Protein AF-A0A350QBI5-F1 (afdb_monomer_lite)

pLDDT: mean 84.3, std 13.55, range [44.03, 98.12]

Sequence (61 aa):
FGVGGRYPGHFRELGSVAVDEDGNVYTAEDGQGRRLQKFTNLGYGPVTSEHQGALYPAASQ

Radius of gyration: 13.68 Å; chains: 1; bounding box: 27×36×27 Å

Foldseek 3Di:
DEDDDQDARYAPAWDDWDADPQGWIWTDGPDPNRDIHIHHDPDDDDDDPVNDDDDPPPDDD

Secondary structure (DSSP, 8-state):
--EESSSTTEESSEEEEEE-TT--EEEEETTTT-EEEEE---------TTT----SSPPP-

Structure (mmCIF, N/CA/C/O backbone):
data_AF-A0A350QBI5-F1
#
_entry.id   AF-A0A350QBI5-F1
#
loop_
_atom_site.group_PDB
_atom_site.id
_atom_site.type_symbol
_atom_site.label_atom_id
_atom_site.label_alt_id
_atom_site.label_comp_id
_atom_site.label_asym_id
_atom_site.label_entity_id
_atom_site.label_seq_id
_atom_site.pdbx_PDB_ins_code
_atom_site.Cartn_x
_atom_site.Cartn_y
_atom_site.Cartn_z
_atom_site.occupancy
_atom_site.B_iso_or_equiv
_atom_site.auth_seq_id
_atom_site.auth_comp_id
_atom_site.auth_asym_id
_atom_site.auth_atom_id
_atom_site.pdbx_PDB_model_num
ATOM 1 N N . PHE A 1 1 ? -1.369 2.820 3.758 1.00 76.75 1 PHE A N 1
ATOM 2 C CA . PHE A 1 1 ? -0.258 1.890 3.448 1.00 76.75 1 PHE A CA 1
ATOM 3 C C . PHE A 1 1 ? 0.356 2.273 2.108 1.00 76.75 1 PHE A C 1
ATOM 5 O O . PHE A 1 1 ? -0.277 3.020 1.371 1.00 76.75 1 PHE A O 1
ATOM 12 N N . GLY A 1 2 ? 1.555 1.772 1.798 1.00 85.62 2 GLY A N 1
ATOM 13 C CA . GLY A 1 2 ? 2.262 2.088 0.555 1.00 85.62 2 GLY A CA 1
ATOM 14 C C . GLY A 1 2 ? 3.266 3.226 0.712 1.00 85.62 2 GLY A C 1
ATOM 15 O O . GLY A 1 2 ? 2.888 4.363 0.973 1.00 85.62 2 GLY A O 1
ATOM 16 N N . VAL A 1 3 ? 4.546 2.905 0.534 1.00 86.38 3 VAL A N 1
ATOM 17 C CA . VAL A 1 3 ? 5.678 3.848 0.476 1.00 86.38 3 VAL A CA 1
ATOM 18 C C . VAL A 1 3 ? 6.735 3.321 -0.501 1.00 86.38 3 VAL A C 1
ATOM 20 O O . VAL A 1 3 ? 6.698 2.154 -0.884 1.00 86.38 3 VAL A O 1
ATOM 23 N N . GLY A 1 4 ? 7.701 4.143 -0.910 1.00 87.94 4 GLY A N 1
ATOM 24 C CA . GLY A 1 4 ? 8.798 3.686 -1.772 1.00 87.94 4 GLY A CA 1
ATOM 25 C C . GLY A 1 4 ? 9.691 2.628 -1.099 1.00 87.94 4 GLY A C 1
ATOM 26 O O . GLY A 1 4 ? 10.096 2.799 0.052 1.00 87.94 4 GLY A O 1
ATOM 27 N N . GLY A 1 5 ? 10.037 1.532 -1.788 1.00 89.12 5 GLY A N 1
ATOM 28 C CA . GLY A 1 5 ? 11.044 0.565 -1.311 1.00 89.12 5 GLY A CA 1
ATOM 29 C C . GLY A 1 5 ? 10.820 -0.895 -1.724 1.00 89.12 5 GLY A C 1
ATOM 30 O O . GLY A 1 5 ? 10.082 -1.178 -2.660 1.00 89.12 5 GLY A O 1
ATOM 31 N N . ARG A 1 6 ? 11.498 -1.828 -1.035 1.00 87.81 6 ARG A N 1
ATOM 32 C CA . ARG A 1 6 ? 11.524 -3.274 -1.367 1.00 87.81 6 ARG A CA 1
ATOM 33 C C . ARG A 1 6 ? 10.971 -4.201 -0.272 1.00 87.81 6 ARG A C 1
ATOM 35 O O . ARG A 1 6 ? 11.006 -5.416 -0.431 1.00 87.81 6 ARG A O 1
ATOM 42 N N . TYR A 1 7 ? 10.463 -3.649 0.828 1.00 90.31 7 TYR A N 1
ATOM 43 C CA . TYR A 1 7 ? 9.917 -4.413 1.959 1.00 90.31 7 TYR A CA 1
ATOM 44 C C . TYR A 1 7 ? 8.396 -4.602 1.846 1.00 90.31 7 TYR A C 1
ATOM 46 O O . TYR A 1 7 ? 7.778 -3.958 0.991 1.00 90.31 7 TYR A O 1
ATOM 54 N N . PRO A 1 8 ? 7.774 -5.502 2.632 1.00 90.25 8 PRO A N 1
ATOM 55 C CA . PRO A 1 8 ? 6.319 -5.634 2.669 1.00 90.25 8 PRO A CA 1
ATOM 56 C C . PRO A 1 8 ? 5.635 -4.287 2.931 1.00 90.25 8 PRO A C 1
ATOM 58 O O . PRO A 1 8 ? 6.045 -3.540 3.815 1.00 90.25 8 PRO A O 1
ATOM 61 N N . GLY A 1 9 ? 4.625 -3.950 2.129 1.00 90.44 9 GLY A N 1
ATOM 62 C CA . GLY A 1 9 ? 3.940 -2.654 2.192 1.00 90.44 9 GLY A CA 1
ATOM 63 C C . GLY A 1 9 ? 4.657 -1.505 1.474 1.00 90.44 9 GLY A C 1
ATOM 64 O O . GLY A 1 9 ? 4.130 -0.393 1.448 1.00 90.44 9 GLY A O 1
ATOM 65 N N . HIS A 1 10 ? 5.823 -1.760 0.870 1.00 91.75 10 HIS A N 1
ATOM 66 C CA . HIS A 1 10 ? 6.515 -0.816 -0.004 1.00 91.75 10 HIS A CA 1
ATOM 67 C C . HIS A 1 10 ? 6.288 -1.164 -1.477 1.00 91.75 10 HIS A C 1
ATOM 69 O O . HIS A 1 10 ? 5.980 -2.312 -1.797 1.00 91.75 10 HIS A O 1
ATOM 75 N N . PHE A 1 11 ? 6.526 -0.203 -2.368 1.00 89.88 11 PHE A N 1
ATOM 76 C CA . PHE A 1 11 ? 6.469 -0.368 -3.816 1.00 89.88 11 PHE A CA 1
ATOM 77 C C . PHE A 1 11 ? 7.654 0.322 -4.496 1.00 89.88 11 PHE A C 1
ATOM 79 O O . PHE A 1 11 ? 8.127 1.376 -4.066 1.00 89.88 11 PHE A O 1
ATOM 86 N N . ARG A 1 12 ? 8.130 -0.282 -5.575 1.00 90.38 12 ARG A N 1
ATOM 87 C CA . ARG A 1 12 ? 9.203 0.189 -6.445 1.00 90.38 12 ARG A CA 1
ATOM 88 C C . ARG A 1 12 ? 8.670 0.514 -7.837 1.00 90.38 12 ARG A C 1
ATOM 90 O O . ARG A 1 12 ? 9.119 1.483 -8.434 1.00 90.38 12 ARG A O 1
ATOM 97 N N . GLU A 1 13 ? 7.749 -0.307 -8.338 1.00 90.69 13 GLU A N 1
ATOM 98 C CA . GLU A 1 13 ? 7.177 -0.192 -9.684 1.00 90.69 13 GLU A CA 1
ATOM 99 C C . GLU A 1 13 ? 5.809 -0.889 -9.720 1.00 90.69 13 GLU A C 1
ATOM 101 O O . GLU A 1 13 ? 5.663 -1.996 -10.230 1.00 90.69 13 GLU A O 1
ATOM 106 N N . LEU A 1 14 ? 4.813 -0.278 -9.072 1.00 90.62 14 LEU A N 1
ATOM 107 C CA . LEU A 1 14 ? 3.458 -0.824 -9.017 1.00 90.62 14 LEU A CA 1
ATOM 108 C C . LEU A 1 14 ? 2.805 -0.735 -10.404 1.00 90.62 14 LEU A C 1
ATOM 110 O O . LEU A 1 14 ? 2.634 0.368 -10.919 1.00 90.62 14 LEU A O 1
ATOM 114 N N . GLY A 1 15 ? 2.447 -1.882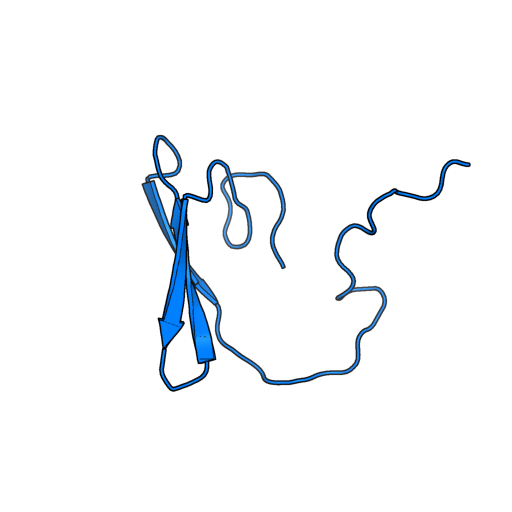 -10.982 1.00 92.00 15 GLY A N 1
ATOM 115 C CA . GLY A 1 15 ? 1.915 -1.966 -12.345 1.00 92.00 15 GLY A CA 1
ATOM 116 C C . GLY A 1 15 ? 0.438 -2.337 -12.414 1.00 92.00 15 GLY A C 1
ATOM 117 O O . GLY A 1 15 ? -0.309 -1.791 -13.224 1.00 92.00 15 GLY A O 1
ATOM 118 N N . SER A 1 16 ? -0.021 -3.220 -11.526 1.00 94.00 16 SER A N 1
ATOM 119 C CA . SER A 1 16 ? -1.424 -3.640 -11.503 1.00 94.00 16 SER A CA 1
ATOM 120 C C . SER A 1 16 ? -1.981 -3.800 -10.095 1.00 94.00 16 SER A C 1
ATOM 122 O O . SER A 1 16 ? -1.258 -4.062 -9.127 1.00 94.00 16 SER A O 1
ATOM 124 N N . VAL A 1 17 ? -3.301 -3.625 -10.003 1.00 95.81 17 VAL A N 1
ATOM 125 C CA . VAL A 1 17 ? -4.093 -3.784 -8.786 1.00 95.81 17 VAL A CA 1
ATOM 126 C C . VAL A 1 17 ? -5.378 -4.549 -9.100 1.00 95.81 17 VAL A C 1
ATOM 128 O O . VAL A 1 17 ?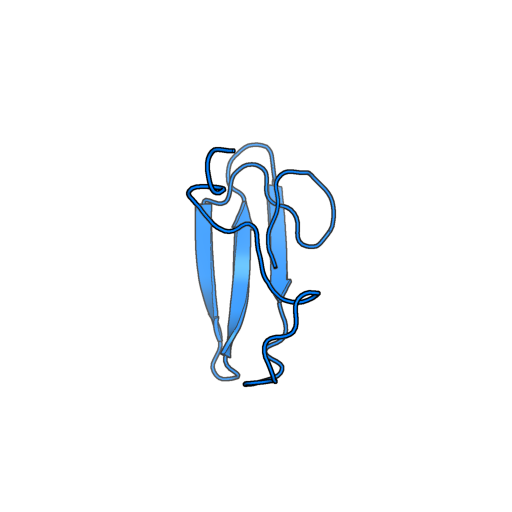 -6.018 -4.305 -10.121 1.00 95.81 17 VAL A O 1
ATOM 131 N N . ALA A 1 18 ? -5.748 -5.475 -8.221 1.00 97.75 18 ALA A N 1
ATOM 132 C CA . ALA A 1 18 ? -6.997 -6.228 -8.272 1.00 97.75 18 ALA A CA 1
ATOM 133 C C . ALA A 1 18 ? -7.595 -6.356 -6.865 1.00 97.75 18 ALA A C 1
ATOM 135 O O . ALA A 1 18 ? -6.888 -6.213 -5.865 1.00 97.75 18 ALA A O 1
ATOM 136 N N . VAL A 1 19 ? -8.898 -6.621 -6.793 1.00 98.12 19 VAL A N 1
ATOM 137 C CA . VAL A 1 19 ? -9.653 -6.743 -5.540 1.00 98.12 19 VAL A CA 1
ATOM 138 C C . VAL A 1 19 ? -10.475 -8.032 -5.587 1.00 98.12 19 VAL A C 1
ATOM 140 O O . VAL A 1 19 ? -11.041 -8.340 -6.636 1.00 98.12 19 VAL A O 1
ATOM 143 N N . ASP A 1 20 ? -10.499 -8.797 -4.492 1.00 98.00 20 ASP A N 1
ATOM 144 C CA . ASP A 1 20 ? -11.348 -9.994 -4.359 1.00 98.00 20 ASP A CA 1
ATOM 145 C C . ASP A 1 20 ? -12.737 -9.674 -3.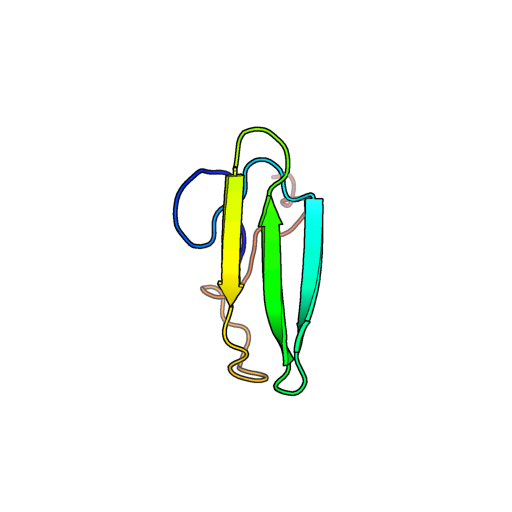770 1.00 98.00 20 ASP A C 1
ATOM 147 O O . ASP A 1 20 ? -13.054 -8.522 -3.477 1.00 98.00 20 ASP A O 1
ATOM 151 N N . GLU A 1 21 ? -13.590 -10.691 -3.624 1.00 98.06 21 GLU A N 1
ATOM 152 C CA . GLU A 1 21 ? -14.959 -10.538 -3.103 1.00 98.06 21 GLU A CA 1
ATOM 153 C C . GLU A 1 21 ? -15.019 -10.064 -1.641 1.00 98.06 21 GLU A C 1
ATOM 155 O O . GLU A 1 21 ? -15.957 -9.362 -1.265 1.00 98.06 21 GLU A O 1
ATOM 160 N N . ASP A 1 22 ? -13.985 -10.364 -0.850 1.00 97.19 22 ASP A N 1
ATOM 161 C CA . ASP A 1 22 ? -13.828 -9.902 0.535 1.00 97.19 22 ASP A CA 1
ATOM 162 C C . ASP A 1 22 ? -13.245 -8.473 0.610 1.00 97.19 22 ASP A C 1
ATOM 164 O O . ASP A 1 22 ? -13.065 -7.893 1.685 1.00 97.19 22 ASP A O 1
ATOM 168 N N . GLY A 1 23 ? -12.916 -7.881 -0.541 1.00 96.44 23 GLY A N 1
ATOM 169 C CA . GLY A 1 23 ? -12.327 -6.554 -0.650 1.00 96.44 23 GLY A CA 1
ATOM 170 C C . GLY A 1 23 ? -10.826 -6.501 -0.356 1.00 96.44 23 GLY A C 1
ATOM 171 O O . GLY A 1 23 ? -10.285 -5.402 -0.221 1.00 96.44 23 GLY A O 1
ATOM 172 N N . ASN A 1 24 ? -10.130 -7.638 -0.250 1.00 97.62 24 ASN A N 1
ATOM 173 C CA . ASN A 1 24 ? -8.674 -7.647 -0.110 1.00 97.62 24 ASN A CA 1
ATOM 174 C C . ASN A 1 24 ? -8.023 -7.118 -1.388 1.00 97.62 24 ASN A C 1
ATOM 176 O O . ASN A 1 24 ? -8.461 -7.416 -2.500 1.00 97.62 24 ASN A O 1
ATOM 180 N N . VAL A 1 25 ? -6.929 -6.378 -1.229 1.00 96.69 25 VAL A N 1
ATOM 181 C CA . VAL A 1 25 ? -6.230 -5.742 -2.348 1.00 96.69 25 VAL A CA 1
ATOM 182 C C . VAL A 1 25 ? -5.002 -6.554 -2.724 1.00 96.69 25 VAL A C 1
ATOM 184 O O . VAL A 1 25 ? -4.159 -6.863 -1.883 1.00 96.69 25 VAL A O 1
ATOM 187 N N . TYR A 1 26 ? -4.870 -6.852 -4.008 1.00 96.88 26 TYR A N 1
ATOM 188 C CA . TYR A 1 26 ? -3.726 -7.534 -4.593 1.00 96.88 26 TYR A CA 1
ATOM 189 C C . TYR A 1 26 ? -3.005 -6.558 -5.497 1.00 96.88 26 TYR A C 1
ATOM 191 O O . TYR A 1 26 ? -3.615 -5.885 -6.323 1.00 96.88 26 TYR A O 1
ATOM 199 N N . THR A 1 27 ? -1.696 -6.490 -5.341 1.00 95.62 27 THR A N 1
ATOM 200 C CA . THR A 1 27 ? -0.828 -5.634 -6.145 1.00 95.62 27 THR A CA 1
ATOM 201 C C . THR A 1 27 ? 0.227 -6.484 -6.812 1.00 95.62 27 THR A C 1
ATOM 203 O O . THR A 1 27 ? 0.771 -7.384 -6.169 1.00 95.62 27 THR A O 1
ATOM 206 N N . ALA A 1 28 ? 0.535 -6.190 -8.070 1.00 94.50 28 ALA A N 1
ATOM 207 C CA . ALA A 1 28 ? 1.702 -6.745 -8.731 1.00 94.50 28 ALA A CA 1
ATOM 208 C C . ALA A 1 28 ? 2.628 -5.617 -9.171 1.00 94.50 28 ALA A C 1
ATOM 210 O O . ALA A 1 28 ? 2.202 -4.592 -9.714 1.00 94.50 28 ALA A O 1
ATOM 211 N N . GLU A 1 29 ? 3.908 -5.816 -8.886 1.00 92.50 29 GLU A N 1
ATOM 212 C CA . GLU A 1 29 ? 4.957 -4.936 -9.360 1.00 92.50 29 GLU A CA 1
ATOM 213 C C . GLU A 1 29 ? 5.555 -5.478 -10.644 1.00 92.50 29 GLU A C 1
ATOM 215 O O . GLU A 1 29 ? 6.093 -6.594 -10.675 1.00 92.50 29 GLU A O 1
ATOM 220 N N . ASP A 1 30 ? 5.505 -4.640 -11.669 1.00 82.62 30 ASP A N 1
ATOM 221 C CA . ASP A 1 30 ? 6.099 -4.935 -12.956 1.00 82.62 30 ASP A CA 1
ATOM 222 C C . ASP A 1 30 ? 7.620 -4.689 -12.892 1.00 82.62 30 ASP A C 1
ATOM 224 O O . ASP A 1 30 ? 8.182 -4.170 -11.917 1.00 82.62 30 ASP A O 1
ATOM 228 N N . GLY A 1 31 ? 8.343 -5.143 -13.914 1.00 76.56 31 GLY A N 1
ATOM 229 C CA . GLY A 1 31 ? 9.777 -4.878 -14.033 1.00 76.56 31 GLY A CA 1
ATOM 230 C C . GLY A 1 31 ? 10.633 -5.559 -12.955 1.00 76.56 31 GLY A C 1
ATOM 231 O O . GLY A 1 31 ? 10.728 -6.787 -12.891 1.00 76.56 31 GLY A O 1
ATOM 232 N N . GLN A 1 32 ? 11.354 -4.767 -12.154 1.00 75.19 32 GLN A N 1
ATOM 233 C CA . GLN A 1 32 ? 12.351 -5.286 -11.193 1.00 75.19 32 GLN A CA 1
ATOM 234 C C . GLN A 1 32 ? 11.786 -5.561 -9.794 1.00 75.19 32 GLN A C 1
ATOM 236 O O . GLN A 1 32 ? 12.516 -6.077 -8.946 1.00 75.19 32 GLN A O 1
ATOM 241 N N . GLY A 1 33 ? 10.532 -5.180 -9.526 1.00 75.75 33 GLY A N 1
ATOM 242 C CA . GLY A 1 33 ? 9.866 -5.518 -8.267 1.00 75.75 33 GLY A CA 1
ATOM 243 C C . GLY A 1 33 ? 9.601 -7.021 -8.165 1.00 75.75 33 GLY A C 1
ATOM 244 O O . GLY A 1 33 ? 9.912 -7.620 -7.138 1.00 75.75 33 GLY A O 1
ATOM 245 N N . ARG A 1 34 ? 9.109 -7.628 -9.263 1.00 85.12 34 ARG A N 1
ATOM 246 C CA . ARG A 1 34 ? 8.823 -9.073 -9.424 1.00 85.12 34 ARG A CA 1
ATOM 247 C C . ARG A 1 34 ? 8.134 -9.679 -8.204 1.00 85.12 34 ARG A C 1
ATOM 249 O O . ARG A 1 34 ? 8.529 -10.731 -7.702 1.00 85.12 34 ARG A O 1
ATOM 256 N N . ARG A 1 35 ? 7.128 -8.975 -7.697 1.00 91.06 35 ARG A N 1
ATOM 257 C CA . ARG A 1 35 ? 6.476 -9.313 -6.438 1.00 91.06 35 ARG A CA 1
ATOM 258 C C . ARG A 1 35 ? 4.984 -9.075 -6.537 1.00 91.06 35 ARG A C 1
ATOM 260 O O . ARG A 1 35 ? 4.545 -8.064 -7.080 1.00 91.06 35 ARG A O 1
ATOM 267 N N . LEU A 1 36 ? 4.242 -9.996 -5.934 1.00 93.69 36 LEU A N 1
ATOM 268 C CA . LEU A 1 36 ? 2.827 -9.853 -5.644 1.00 93.69 36 LEU A CA 1
ATOM 269 C C . LEU 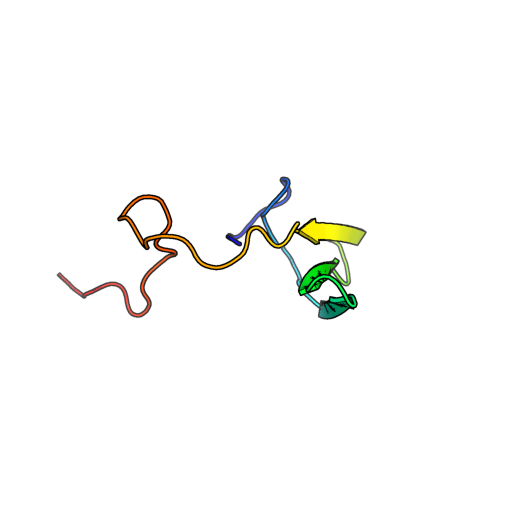A 1 36 ? 2.650 -9.639 -4.137 1.00 93.69 36 LEU A C 1
ATOM 271 O O . LEU 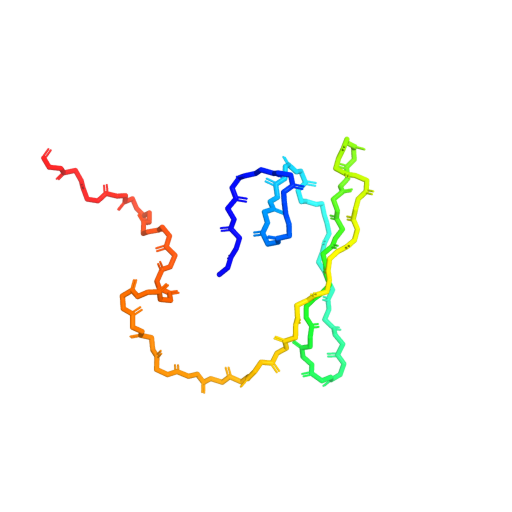A 1 36 ? 3.273 -10.338 -3.337 1.00 93.69 36 LEU A O 1
ATOM 275 N N . GLN A 1 37 ? 1.827 -8.668 -3.747 1.00 94.94 37 GLN A N 1
ATOM 276 C CA . GLN A 1 37 ? 1.493 -8.410 -2.343 1.00 94.94 37 GLN A CA 1
ATOM 277 C C . GLN A 1 37 ? -0.025 -8.406 -2.161 1.00 94.94 37 GLN A C 1
ATOM 279 O O . GLN A 1 37 ? -0.730 -7.720 -2.904 1.00 94.94 37 GLN A O 1
ATOM 284 N N . LYS A 1 38 ? -0.503 -9.155 -1.158 1.00 96.12 38 LYS A N 1
ATOM 285 C CA . LYS A 1 38 ? -1.892 -9.150 -0.684 1.00 96.12 38 LYS A CA 1
ATOM 286 C C . LYS A 1 38 ? -2.003 -8.263 0.556 1.00 96.12 38 LYS A C 1
ATOM 288 O O . LYS A 1 38 ? -1.220 -8.413 1.491 1.00 96.12 38 LYS A O 1
ATOM 293 N N . PHE A 1 39 ? -3.008 -7.401 0.575 1.00 95.31 39 PHE A N 1
ATOM 294 C CA . PHE A 1 39 ? -3.396 -6.577 1.711 1.00 95.31 39 PHE A CA 1
ATOM 295 C C . PHE A 1 39 ? -4.784 -6.997 2.167 1.00 95.31 39 PHE A C 1
ATOM 297 O O . PHE A 1 39 ? -5.745 -6.924 1.400 1.00 95.31 39 PHE A O 1
ATOM 304 N N . THR A 1 40 ? -4.873 -7.446 3.414 1.00 95.50 40 THR A N 1
ATOM 305 C CA . THR A 1 40 ? -6.150 -7.817 4.015 1.00 95.50 40 THR A CA 1
ATOM 306 C C . THR A 1 40 ? -6.989 -6.573 4.259 1.00 95.50 40 THR A C 1
ATOM 308 O O . THR A 1 40 ? -6.508 -5.604 4.851 1.00 95.50 40 THR A O 1
ATOM 311 N N . ASN A 1 41 ? -8.243 -6.607 3.825 1.00 94.69 41 ASN A N 1
ATOM 312 C CA . ASN A 1 41 ? -9.196 -5.562 4.155 1.00 94.69 41 ASN A CA 1
ATOM 313 C C . ASN A 1 41 ? -9.681 -5.745 5.597 1.00 94.69 41 ASN A C 1
ATOM 315 O O . ASN A 1 41 ? -10.281 -6.762 5.932 1.00 94.69 41 ASN A O 1
ATOM 319 N N . LEU A 1 42 ? -9.408 -4.760 6.453 1.00 91.69 42 LEU A N 1
ATOM 320 C CA . LEU A 1 42 ? -9.849 -4.751 7.852 1.00 91.69 42 LEU A CA 1
ATOM 321 C C . LEU A 1 42 ? -11.137 -3.934 8.062 1.00 91.69 42 LEU A C 1
ATOM 323 O O . LEU A 1 42 ? -11.581 -3.766 9.194 1.00 91.69 42 LEU A O 1
ATOM 327 N N . GLY A 1 43 ? -11.737 -3.427 6.983 1.00 89.75 43 GLY A N 1
ATOM 328 C CA . GLY A 1 43 ? -12.871 -2.515 7.034 1.00 89.75 43 GLY A CA 1
ATOM 329 C C . GLY A 1 43 ? -12.467 -1.082 7.381 1.00 89.75 43 GLY A C 1
ATOM 330 O O . GLY A 1 43 ? -11.292 -0.708 7.382 1.00 89.75 43 GLY A O 1
ATOM 331 N N . TYR A 1 44 ? -13.470 -0.249 7.650 1.00 87.25 44 TYR A N 1
ATOM 332 C CA . TYR A 1 44 ? -13.252 1.139 8.040 1.00 87.25 44 TYR A CA 1
ATOM 333 C C . TYR A 1 44 ? -12.882 1.230 9.520 1.00 87.25 44 TYR A C 1
ATOM 335 O O . TYR A 1 44 ? -13.593 0.716 10.382 1.00 87.25 44 TYR A O 1
ATOM 343 N N . GLY A 1 45 ? -11.788 1.929 9.808 1.00 84.88 45 GLY A N 1
ATOM 344 C CA . GLY A 1 45 ? -11.368 2.284 11.159 1.00 84.88 45 GLY A CA 1
ATOM 345 C C . GLY A 1 45 ? -11.202 3.798 11.312 1.00 84.88 45 GLY A C 1
ATOM 346 O O . GLY A 1 45 ? -11.195 4.524 10.313 1.00 84.88 45 GLY A O 1
ATOM 347 N N . PRO A 1 46 ? -11.067 4.298 12.550 1.00 83.62 46 PRO A N 1
ATOM 348 C CA . PRO A 1 46 ? -10.738 5.697 12.787 1.00 83.62 46 PRO A CA 1
ATOM 349 C C . PRO A 1 46 ? -9.395 6.054 12.134 1.00 83.62 46 PRO A C 1
ATOM 351 O O . PRO A 1 46 ? -8.394 5.363 12.322 1.00 83.62 46 PRO A O 1
ATOM 354 N N . VAL A 1 47 ? -9.364 7.155 11.379 1.00 80.19 47 VAL A N 1
ATOM 355 C CA . VAL A 1 47 ? -8.117 7.700 10.830 1.00 80.19 47 VAL A CA 1
ATOM 356 C C . VAL A 1 47 ? -7.414 8.479 11.936 1.00 80.19 47 VAL A C 1
ATOM 358 O O . VAL A 1 47 ? -7.851 9.560 12.326 1.00 80.19 47 VAL A O 1
ATOM 361 N N . THR A 1 48 ? -6.337 7.909 12.459 1.00 82.69 48 THR A N 1
ATOM 362 C CA . THR A 1 48 ? -5.421 8.560 13.403 1.00 82.69 48 THR A CA 1
ATOM 363 C C . THR A 1 48 ? -4.179 9.054 12.655 1.00 82.69 48 THR A C 1
ATOM 365 O O . THR A 1 48 ? -3.934 8.668 11.508 1.00 82.69 48 THR A O 1
ATOM 368 N N . SER A 1 49 ? -3.361 9.887 13.302 1.00 75.81 49 SER A N 1
ATOM 369 C CA . SER A 1 49 ? -2.106 10.391 12.725 1.00 75.81 49 SER A CA 1
ATOM 370 C C . SER A 1 49 ? -1.126 9.280 12.323 1.00 75.81 49 SER A C 1
ATOM 372 O O . SER A 1 49 ? -0.319 9.488 11.424 1.00 75.81 49 SER A O 1
ATOM 374 N N . GLU A 1 50 ? -1.211 8.095 12.936 1.00 74.81 50 GLU A N 1
ATOM 375 C CA . GLU A 1 50 ? -0.376 6.932 12.598 1.00 74.81 50 GLU A CA 1
ATOM 376 C C . GLU A 1 50 ? -0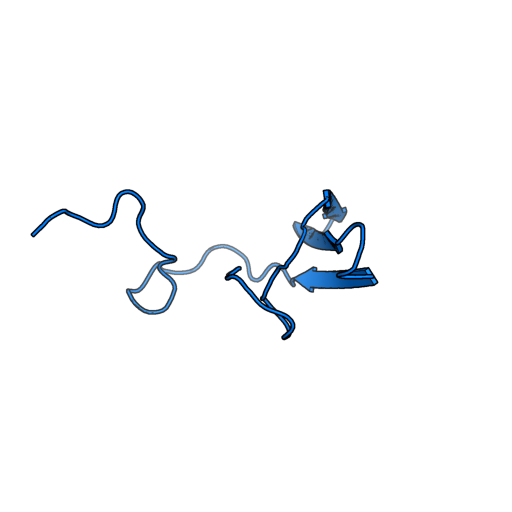.809 6.234 11.293 1.00 74.81 50 GLU A C 1
ATOM 378 O O . GLU A 1 50 ? 0.006 5.625 10.603 1.00 74.81 50 GLU A O 1
ATOM 383 N N . HIS A 1 51 ? -2.092 6.341 10.936 1.00 70.38 51 HIS A N 1
ATOM 384 C CA . HIS A 1 51 ? -2.685 5.720 9.750 1.00 70.38 51 HIS A CA 1
ATOM 385 C C . HIS A 1 51 ? -2.703 6.668 8.548 1.00 70.38 51 HIS A C 1
ATOM 387 O O . HIS A 1 51 ? -3.022 6.260 7.425 1.00 70.38 51 HIS A O 1
ATOM 393 N N . GLN A 1 52 ? -2.363 7.936 8.775 1.00 69.94 52 GLN A N 1
ATOM 394 C CA . GLN A 1 52 ? -2.349 8.964 7.755 1.00 69.94 52 GLN A CA 1
ATOM 395 C C . GLN A 1 52 ? -1.101 8.803 6.877 1.00 69.94 52 GLN A C 1
ATOM 397 O O . GLN A 1 52 ? 0.033 8.898 7.340 1.00 69.94 52 GLN A O 1
ATOM 402 N N . GLY A 1 53 ? -1.317 8.513 5.591 1.00 67.12 53 GLY A N 1
ATOM 403 C CA . GLY A 1 53 ? -0.241 8.483 4.599 1.00 67.12 53 GLY A CA 1
ATOM 404 C C . GLY A 1 53 ? 0.379 9.867 4.382 1.00 67.12 53 GLY A C 1
ATOM 405 O O . GLY A 1 53 ? -0.100 10.869 4.914 1.00 67.12 53 GLY A O 1
ATOM 406 N N . ALA A 1 54 ? 1.432 9.934 3.565 1.00 65.25 54 ALA A N 1
ATOM 407 C CA . ALA A 1 54 ? 2.041 11.209 3.195 1.00 65.25 54 ALA A CA 1
ATOM 408 C C . ALA A 1 54 ? 0.991 12.141 2.559 1.00 65.25 54 ALA A C 1
ATOM 410 O O . ALA A 1 54 ? 0.445 11.840 1.496 1.00 65.25 54 ALA A O 1
ATOM 411 N N . LEU A 1 55 ? 0.696 13.260 3.225 1.00 61.72 55 LEU A N 1
ATOM 412 C CA . LEU A 1 55 ? -0.173 14.305 2.692 1.00 61.72 55 LEU A CA 1
ATOM 413 C C . LEU A 1 55 ? 0.573 15.019 1.558 1.00 61.72 55 LEU A C 1
ATOM 415 O O . LEU A 1 55 ? 1.661 15.549 1.778 1.00 61.72 55 LEU A O 1
ATOM 419 N N . TYR A 1 56 ? -0.003 15.022 0.354 1.00 52.28 56 TYR A N 1
ATOM 420 C CA . TYR A 1 56 ? 0.515 15.772 -0.791 1.00 52.28 56 TYR A CA 1
ATOM 421 C C . TYR A 1 56 ? -0.458 16.895 -1.197 1.00 52.28 56 TYR A C 1
ATOM 423 O O . TYR A 1 56 ? -1.652 16.623 -1.330 1.00 52.28 56 TYR A O 1
ATOM 431 N N . PRO A 1 57 ? 0.034 18.127 -1.444 1.00 59.97 57 PRO A N 1
ATOM 432 C CA . PRO A 1 57 ? 1.408 18.564 -1.206 1.00 59.97 57 PRO A CA 1
ATOM 433 C C . PRO A 1 57 ? 1.689 18.632 0.301 1.00 59.97 57 PRO A C 1
ATOM 435 O O . PRO A 1 57 ? 0.830 19.037 1.083 1.00 59.97 57 PRO A O 1
ATOM 438 N N . ALA A 1 58 ? 2.896 18.228 0.704 1.00 58.41 58 ALA A N 1
ATOM 439 C CA . ALA A 1 58 ? 3.376 18.521 2.045 1.00 58.41 58 ALA A CA 1
ATOM 440 C C . ALA A 1 58 ? 3.324 20.044 2.198 1.00 58.41 58 ALA A C 1
ATOM 442 O O . ALA A 1 58 ? 3.842 20.750 1.330 1.00 58.41 58 ALA A O 1
ATOM 443 N N . ALA A 1 59 ? 2.633 20.543 3.224 1.00 52.16 59 ALA A N 1
ATOM 444 C CA . ALA A 1 59 ? 2.523 21.974 3.460 1.00 52.16 59 ALA A CA 1
ATOM 445 C C . ALA A 1 59 ? 3.927 22.593 3.406 1.00 52.16 59 ALA A C 1
ATOM 447 O O . ALA A 1 59 ? 4.815 22.192 4.158 1.00 52.16 59 ALA A O 1
ATOM 448 N N . SER A 1 60 ? 4.128 23.518 2.467 1.00 54.38 60 SER A N 1
ATOM 449 C CA . SER A 1 60 ? 5.306 24.374 2.442 1.00 54.38 60 SER A CA 1
ATOM 450 C C . SER A 1 60 ? 5.347 25.129 3.767 1.00 54.38 60 SER A C 1
ATOM 452 O O . SER A 1 60 ? 4.399 25.861 4.067 1.00 54.38 60 SER A O 1
ATOM 454 N N . GLN A 1 61 ? 6.395 24.908 4.560 1.00 44.03 61 GLN A N 1
ATOM 455 C CA . GLN A 1 61 ? 6.768 25.852 5.612 1.00 44.03 61 GLN A CA 1
ATOM 456 C C . GLN A 1 61 ? 7.355 27.114 4.990 1.00 44.03 61 GLN A C 1
ATOM 458 O O . GLN A 1 61 ? 8.057 26.980 3.960 1.00 44.03 61 GLN A O 1
#